Protein AF-A0A822GSL7-F1 (afdb_monomer_lite)

Sequence (68 aa):
MIITGHLDGDSRCRTGNNNGQLLMCISGCGGTGKSQLIRALTKYFLVTKRIQMMLKLAPTGIAAAEID

Radius of gyration: 12.69 Å; chains: 1; bounding box: 31×27×26 Å

Secondary structure (DSSP, 8-state):
-EEES--S--TTS--SSSS--B-------TTSSHHHHHHHHHHHHHHTT-GGGEEE--SSHHHHHHT-

pLDDT: mean 76.45, std 16.6, range [42.0, 95.31]

Foldsee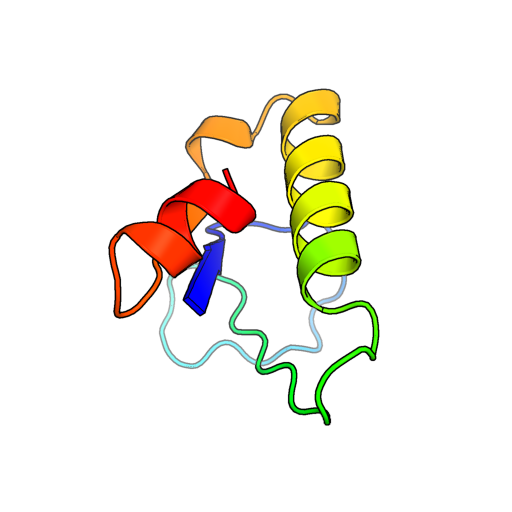k 3Di:
DKKFQADPDDPPQDDDDDRRIDDDDDDDDPPPCPLVVLVVVCVVCVVVVNNVRIDQDDPDPVVSVSND

Structure (mmCIF, N/CA/C/O backbone):
data_AF-A0A822GSL7-F1
#
_entry.id   AF-A0A822GSL7-F1
#
loop_
_atom_site.group_PDB
_atom_site.id
_atom_site.type_symbol
_atom_site.label_atom_id
_atom_site.labe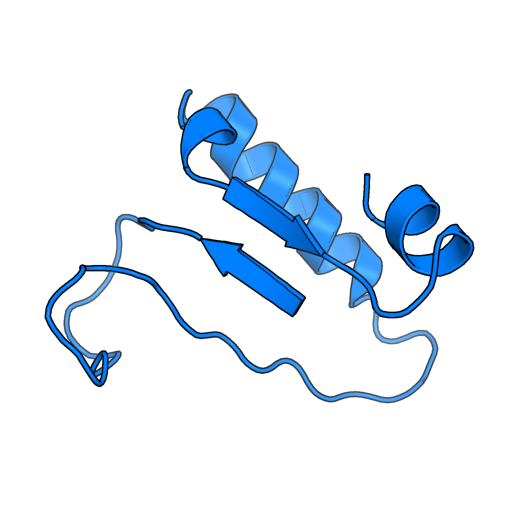l_alt_id
_atom_site.label_comp_id
_atom_site.label_asym_id
_atom_site.label_entity_id
_atom_site.label_seq_id
_atom_site.pdbx_PDB_ins_code
_atom_site.Cartn_x
_atom_site.Cartn_y
_atom_site.Cartn_z
_atom_site.occupancy
_atom_site.B_iso_or_equiv
_atom_site.auth_seq_id
_atom_site.auth_comp_id
_atom_site.auth_asym_id
_atom_site.auth_atom_id
_atom_site.pdbx_PDB_model_num
ATOM 1 N N . MET A 1 1 ? 1.413 -4.572 0.009 1.00 54.72 1 MET A N 1
ATOM 2 C CA . MET A 1 1 ? 0.303 -5.444 0.442 1.00 54.72 1 MET A CA 1
ATOM 3 C C . MET A 1 1 ? -0.664 -4.586 1.233 1.00 54.72 1 MET A C 1
ATOM 5 O O . MET A 1 1 ? -0.233 -3.938 2.176 1.00 54.72 1 MET A O 1
ATOM 9 N N . ILE A 1 2 ? -1.932 -4.527 0.827 1.00 57.44 2 ILE A N 1
ATOM 10 C CA . ILE A 1 2 ? -2.964 -3.834 1.609 1.00 57.44 2 ILE A CA 1
ATOM 11 C C . ILE A 1 2 ? -3.706 -4.880 2.413 1.00 57.44 2 ILE A C 1
ATOM 13 O O . ILE A 1 2 ? -4.174 -5.871 1.856 1.00 57.44 2 ILE A O 1
ATOM 17 N N . ILE A 1 3 ? -3.793 -4.647 3.713 1.00 57.66 3 ILE A N 1
ATOM 18 C CA . ILE A 1 3 ? -4.578 -5.452 4.635 1.00 57.66 3 ILE A CA 1
ATOM 19 C C . ILE A 1 3 ? -5.765 -4.585 5.050 1.00 57.66 3 ILE A C 1
ATOM 21 O O . ILE A 1 3 ? -5.579 -3.526 5.647 1.00 57.66 3 ILE A O 1
ATOM 25 N N . THR A 1 4 ? -6.980 -5.005 4.692 1.00 52.62 4 THR A N 1
ATOM 26 C CA . THR A 1 4 ? -8.209 -4.324 5.112 1.00 52.62 4 THR A CA 1
ATOM 27 C C . THR A 1 4 ? -9.116 -5.256 5.903 1.00 52.62 4 THR A C 1
ATOM 29 O O . THR A 1 4 ? -9.399 -6.376 5.473 1.00 52.62 4 THR A O 1
ATOM 32 N N . GLY A 1 5 ? -9.554 -4.792 7.074 1.00 50.72 5 GLY A N 1
ATOM 33 C CA . GLY A 1 5 ? -10.355 -5.577 8.008 1.00 50.72 5 GLY A CA 1
ATOM 34 C C . GLY A 1 5 ? -11.834 -5.709 7.648 1.00 50.72 5 GLY A C 1
ATOM 35 O O . GLY A 1 5 ? -12.495 -6.539 8.259 1.00 50.72 5 GLY A O 1
ATOM 36 N N . HIS A 1 6 ? -12.377 -4.913 6.711 1.00 52.88 6 HIS A N 1
ATOM 37 C CA . HIS A 1 6 ? -13.802 -4.989 6.356 1.00 52.88 6 HIS A CA 1
ATOM 38 C C . HIS A 1 6 ? -14.180 -4.145 5.117 1.00 52.88 6 HIS A C 1
ATOM 40 O O . HIS A 1 6 ? -13.998 -2.927 5.121 1.00 52.88 6 HIS A O 1
ATOM 46 N N . LEU A 1 7 ? -14.774 -4.761 4.088 1.00 54.78 7 LEU A N 1
ATOM 47 C CA . LEU A 1 7 ? -15.499 -4.087 3.000 1.00 54.78 7 LEU A CA 1
ATOM 48 C C . LEU A 1 7 ? -16.950 -4.590 3.015 1.00 54.78 7 LEU A C 1
ATOM 50 O O . LEU A 1 7 ? -17.165 -5.799 3.016 1.00 54.78 7 LEU A O 1
ATOM 54 N N . ASP A 1 8 ? -17.934 -3.688 3.029 1.00 55.75 8 ASP A N 1
ATOM 55 C CA . ASP A 1 8 ? -19.343 -4.072 2.860 1.00 55.75 8 ASP A CA 1
ATOM 56 C C . ASP A 1 8 ? -19.563 -4.539 1.412 1.00 55.75 8 ASP A C 1
ATOM 58 O O . ASP A 1 8 ? -19.639 -3.711 0.505 1.00 55.75 8 ASP A O 1
ATOM 62 N N . GLY A 1 9 ? -19.636 -5.856 1.180 1.00 47.06 9 GLY A N 1
ATOM 63 C CA . GLY A 1 9 ? -20.037 -6.403 -0.121 1.00 47.06 9 GLY A CA 1
ATOM 64 C C . GLY A 1 9 ? -19.632 -7.856 -0.417 1.00 47.06 9 GLY A C 1
ATOM 65 O O . GLY A 1 9 ? -18.466 -8.137 -0.661 1.00 47.06 9 GLY A O 1
ATOM 66 N N . ASP A 1 10 ? -20.659 -8.711 -0.512 1.00 42.00 10 ASP A N 1
ATOM 67 C CA . ASP A 1 10 ? -20.761 -10.051 -1.130 1.00 42.00 10 ASP A CA 1
ATOM 68 C C . ASP A 1 10 ? -20.001 -11.242 -0.492 1.00 42.00 10 ASP A C 1
ATOM 70 O O . ASP A 1 10 ? -18.777 -11.364 -0.489 1.00 42.00 10 ASP A O 1
ATOM 74 N N . SER A 1 11 ? -20.793 -12.208 -0.024 1.00 45.38 11 SER A N 1
ATOM 75 C CA . SER A 1 11 ? -20.463 -13.442 0.700 1.00 45.38 11 SER A CA 1
ATOM 76 C C . SER A 1 11 ? -19.786 -14.535 -0.149 1.00 45.38 11 SER A C 1
ATOM 78 O O . SER A 1 11 ? -19.802 -15.712 0.214 1.00 45.38 11 SER A O 1
ATOM 80 N N . ARG A 1 12 ? -19.159 -14.172 -1.277 1.00 47.81 12 ARG A N 1
ATOM 81 C CA . ARG A 1 12 ? -18.517 -15.119 -2.213 1.00 47.81 12 ARG A CA 1
ATOM 82 C C . ARG A 1 12 ? -16.988 -15.120 -2.185 1.00 47.81 12 ARG A C 1
ATOM 84 O O . ARG A 1 12 ? -16.375 -16.053 -2.703 1.00 47.81 12 ARG A O 1
ATOM 91 N N . CYS A 1 13 ? -16.360 -14.159 -1.517 1.00 49.72 13 CYS A N 1
ATOM 92 C CA . CYS A 1 13 ? -14.919 -14.169 -1.273 1.00 49.72 13 CYS A CA 1
ATOM 93 C C . CYS A 1 13 ? -14.634 -14.997 -0.010 1.00 49.72 13 CYS A C 1
ATOM 95 O O . CYS A 1 13 ? -14.615 -14.466 1.094 1.00 49.72 13 CYS A O 1
ATOM 97 N N . ARG A 1 14 ? -14.478 -16.322 -0.156 1.00 45.22 14 ARG A N 1
ATOM 98 C CA . ARG A 1 14 ? -14.139 -17.239 0.949 1.00 45.22 14 ARG A CA 1
ATOM 99 C C . ARG A 1 14 ? -12.814 -16.825 1.605 1.00 45.22 14 ARG A C 1
ATOM 101 O O . ARG A 1 14 ? -11.734 -17.168 1.131 1.00 45.22 14 ARG A O 1
ATOM 108 N N . THR A 1 15 ? -12.923 -16.106 2.717 1.00 51.62 15 THR A N 1
ATOM 109 C CA . THR A 1 15 ? -11.837 -15.793 3.644 1.00 51.62 15 THR A CA 1
ATOM 110 C C . THR A 1 15 ? -11.363 -17.083 4.306 1.00 51.62 15 THR A C 1
ATOM 112 O O . THR A 1 15 ? -12.064 -17.678 5.124 1.00 51.62 15 THR A O 1
ATOM 115 N N . GLY A 1 16 ? -10.160 -17.534 3.956 1.00 49.81 16 GLY A N 1
ATOM 116 C CA . GLY A 1 16 ? -9.421 -18.451 4.812 1.00 49.81 16 GLY A CA 1
ATOM 117 C C . GLY A 1 16 ? -9.095 -17.728 6.117 1.00 49.81 16 GLY A C 1
ATOM 118 O O . GLY A 1 16 ? -8.366 -16.741 6.090 1.00 49.81 16 GLY A O 1
ATOM 119 N N . ASN A 1 17 ? -9.632 -18.243 7.226 1.00 52.78 17 ASN A N 1
ATOM 120 C CA . ASN A 1 17 ? -9.401 -17.832 8.617 1.00 52.78 17 ASN A CA 1
ATOM 121 C C . ASN A 1 17 ? -10.297 -16.682 9.156 1.00 52.78 17 ASN A C 1
ATOM 123 O O . ASN A 1 17 ? -9.907 -15.521 9.155 1.00 52.78 17 ASN A O 1
ATOM 127 N N . ASN A 1 18 ? -11.514 -17.037 9.598 1.00 51.91 18 ASN A N 1
ATOM 128 C CA . ASN A 1 18 ? -12.381 -16.508 10.683 1.00 51.91 18 ASN A CA 1
ATOM 129 C C . ASN A 1 18 ? -12.447 -15.008 11.101 1.00 51.91 18 ASN A C 1
ATOM 131 O O . ASN A 1 18 ? -13.208 -14.713 12.017 1.00 51.91 18 ASN A O 1
ATOM 135 N N . ASN A 1 19 ? -11.775 -14.045 10.456 1.00 57.12 19 ASN A N 1
ATOM 136 C CA . ASN A 1 19 ? -11.656 -12.664 10.973 1.00 57.12 19 ASN A CA 1
ATOM 137 C C . ASN A 1 19 ? -12.211 -11.553 10.053 1.00 57.12 19 ASN A C 1
ATOM 139 O O . ASN A 1 19 ? -11.878 -10.388 10.242 1.00 57.12 19 ASN A O 1
ATOM 143 N N . GLY A 1 20 ? -13.030 -11.864 9.041 1.00 64.25 20 GLY A N 1
ATOM 144 C CA . GLY A 1 20 ? -13.697 -10.843 8.200 1.00 64.25 20 GLY A CA 1
ATOM 145 C C . GLY A 1 20 ? -12.776 -9.977 7.318 1.00 64.25 20 GLY A C 1
ATOM 146 O O . GLY A 1 20 ? -13.257 -9.105 6.597 1.00 64.25 20 GLY A O 1
ATOM 147 N N . GLN A 1 21 ? -11.466 -10.233 7.341 1.00 67.25 21 GLN A N 1
ATOM 148 C CA . GLN A 1 21 ? -10.461 -9.523 6.557 1.00 67.25 21 GLN A CA 1
ATOM 149 C C . GLN A 1 21 ? -10.546 -9.916 5.075 1.00 67.25 21 GLN A C 1
ATOM 151 O O . GLN A 1 21 ? -10.599 -11.102 4.735 1.00 67.25 21 GLN A O 1
ATOM 156 N N . LEU A 1 22 ? -10.510 -8.924 4.183 1.00 71.50 22 LEU A N 1
ATOM 157 C CA . LEU A 1 22 ? -10.505 -9.157 2.741 1.00 71.50 22 LEU A CA 1
ATOM 158 C C . LEU A 1 22 ? -9.064 -9.283 2.236 1.00 71.50 22 LEU A C 1
ATOM 160 O O . LEU A 1 22 ? -8.248 -8.374 2.408 1.00 71.50 22 LEU A O 1
ATOM 164 N N . LEU A 1 23 ? -8.756 -10.414 1.600 1.00 74.81 23 LEU A N 1
ATOM 165 C CA . LEU A 1 23 ? -7.468 -10.655 0.956 1.00 74.81 23 LEU A CA 1
ATOM 166 C C . LEU A 1 23 ? -7.617 -10.473 -0.556 1.00 74.81 23 LEU A C 1
ATOM 168 O O . LEU A 1 23 ? -8.314 -11.239 -1.215 1.00 74.81 23 LEU A O 1
ATOM 172 N N . MET A 1 24 ? -6.947 -9.460 -1.103 1.00 79.19 24 MET A N 1
ATOM 173 C CA . MET A 1 24 ? -6.956 -9.155 -2.532 1.00 79.19 24 MET A CA 1
ATOM 174 C C . MET A 1 24 ? -5.526 -9.186 -3.074 1.00 79.19 24 MET A C 1
ATOM 176 O O . MET A 1 24 ? -4.660 -8.450 -2.601 1.00 79.19 24 MET A O 1
ATOM 180 N N . CYS A 1 25 ? -5.278 -10.021 -4.084 1.00 82.75 25 CYS A N 1
ATOM 181 C CA . CYS A 1 25 ? -4.021 -10.031 -4.828 1.00 82.75 25 CYS A CA 1
ATOM 182 C C . CYS A 1 25 ? -4.240 -9.359 -6.187 1.00 82.75 25 CYS A C 1
ATOM 184 O O . CYS A 1 25 ? -5.029 -9.844 -6.995 1.00 82.75 25 CYS A O 1
ATOM 186 N N . ILE A 1 26 ? -3.558 -8.236 -6.431 1.00 80.94 26 ILE A N 1
ATOM 187 C CA . ILE A 1 26 ? -3.611 -7.507 -7.704 1.00 80.94 26 ILE A CA 1
ATOM 188 C C . ILE A 1 26 ? -2.252 -7.654 -8.385 1.00 80.94 26 ILE A C 1
ATOM 190 O O . ILE A 1 26 ? -1.285 -6.983 -8.017 1.00 80.94 26 ILE A O 1
ATOM 194 N N . SER A 1 27 ? -2.176 -8.533 -9.380 1.00 82.62 27 SER A N 1
ATOM 195 C CA . SER A 1 27 ? -1.016 -8.655 -10.262 1.00 82.62 27 SER A CA 1
ATOM 196 C C . SER A 1 27 ? -1.142 -7.708 -11.462 1.00 82.62 27 SER A C 1
ATOM 198 O O . SER A 1 27 ? -2.234 -7.299 -11.850 1.00 82.62 27 SER A O 1
ATOM 200 N N . GLY A 1 28 ? -0.012 -7.307 -12.046 1.00 82.56 28 GLY A N 1
ATOM 201 C CA . GLY A 1 28 ? 0.007 -6.510 -13.276 1.00 82.56 28 GLY A CA 1
ATOM 202 C C . GLY A 1 28 ? 1.339 -5.805 -13.515 1.00 82.56 28 GLY A C 1
ATOM 203 O O . GLY A 1 28 ? 2.065 -5.504 -12.565 1.00 82.56 28 GLY A O 1
ATOM 204 N N . CYS A 1 29 ? 1.638 -5.491 -14.775 1.00 84.62 29 CYS A N 1
ATOM 205 C CA . CYS A 1 29 ? 2.867 -4.811 -15.202 1.00 84.62 29 CYS A CA 1
ATOM 206 C C . CYS A 1 29 ? 2.993 -3.375 -14.656 1.00 84.62 29 CYS A C 1
ATOM 208 O O . CYS A 1 29 ? 2.033 -2.792 -14.149 1.00 84.62 29 CYS A O 1
ATOM 210 N N . GLY A 1 30 ? 4.186 -2.778 -14.734 1.00 86.88 30 GLY A N 1
ATOM 211 C CA . GLY A 1 30 ? 4.373 -1.357 -14.410 1.00 86.88 30 GLY A CA 1
ATOM 212 C C . GLY A 1 30 ? 3.395 -0.463 -15.190 1.00 86.88 30 GLY A C 1
ATOM 213 O O . GLY A 1 30 ? 3.063 -0.765 -16.330 1.00 86.88 30 GLY A O 1
ATOM 214 N N . GLY A 1 31 ? 2.882 0.599 -14.562 1.00 85.19 31 GLY A N 1
ATOM 215 C CA . GLY A 1 31 ? 1.967 1.547 -15.218 1.00 85.19 31 GLY A CA 1
ATOM 216 C C . GLY A 1 31 ? 0.484 1.147 -15.273 1.00 85.19 31 GLY A C 1
ATOM 217 O O . GLY A 1 31 ? -0.336 1.965 -15.665 1.00 85.19 31 GLY A O 1
ATOM 218 N N . THR A 1 32 ? 0.085 -0.042 -14.806 1.00 85.69 32 THR A N 1
ATOM 219 C CA . THR A 1 32 ? -1.328 -0.497 -14.843 1.00 85.69 32 THR A CA 1
ATOM 220 C C . THR A 1 32 ? -2.240 0.118 -13.767 1.00 85.69 32 THR A C 1
ATOM 222 O O . THR A 1 32 ? -3.233 -0.487 -13.372 1.00 85.69 32 THR A O 1
ATOM 225 N N . GLY A 1 33 ? -1.886 1.278 -13.208 1.00 87.50 33 GLY A N 1
ATOM 226 C CA . GLY A 1 33 ? -2.749 1.994 -12.259 1.00 87.50 33 GLY A CA 1
ATOM 227 C C . GLY A 1 33 ? -2.931 1.338 -10.883 1.00 87.50 33 GLY A C 1
ATOM 228 O O . GLY A 1 33 ? -3.787 1.771 -10.119 1.00 87.50 33 GLY A O 1
ATOM 229 N N . LYS A 1 34 ? -2.123 0.336 -10.504 1.00 89.56 34 LYS A N 1
ATOM 230 C CA . LYS A 1 34 ? -2.218 -0.308 -9.175 1.00 89.56 34 LYS A CA 1
ATOM 231 C C . LYS A 1 34 ? -2.166 0.712 -8.033 1.00 89.56 34 LYS A C 1
ATOM 233 O O . LYS A 1 34 ? -3.013 0.667 -7.154 1.00 89.56 34 LYS A O 1
ATOM 238 N N . SER A 1 35 ? -1.250 1.680 -8.080 1.00 88.00 35 SER A N 1
ATOM 239 C CA . SER A 1 35 ? -1.177 2.748 -7.070 1.00 88.00 35 SER A CA 1
ATOM 240 C C . SER A 1 35 ? -2.433 3.631 -7.047 1.00 88.00 35 SER A C 1
ATOM 242 O O . SER A 1 35 ? -2.867 4.049 -5.979 1.00 88.00 35 SER A O 1
ATOM 244 N N . GLN A 1 36 ? -3.076 3.873 -8.195 1.00 90.50 36 GLN A N 1
ATOM 245 C CA . GLN A 1 36 ? -4.346 4.613 -8.255 1.00 90.50 36 GLN A CA 1
ATOM 246 C C . GLN A 1 36 ? -5.498 3.817 -7.636 1.00 90.50 36 GLN A C 1
ATOM 248 O O . GLN A 1 36 ? -6.309 4.392 -6.916 1.00 90.50 36 GLN A O 1
ATOM 253 N N . LEU A 1 37 ? -5.542 2.498 -7.849 1.00 89.62 37 LEU A N 1
ATOM 254 C CA . LEU A 1 37 ? -6.505 1.617 -7.186 1.00 89.62 37 LEU A CA 1
ATOM 255 C C . LEU A 1 37 ? -6.338 1.657 -5.661 1.00 89.62 37 LEU A C 1
ATOM 257 O O . LEU A 1 37 ? -7.326 1.763 -4.938 1.00 89.62 37 LEU A O 1
ATOM 261 N N . ILE A 1 38 ? -5.095 1.651 -5.174 1.00 89.88 38 ILE A N 1
ATOM 262 C CA . ILE A 1 38 ? -4.802 1.819 -3.745 1.00 89.88 38 ILE A CA 1
ATOM 263 C C . ILE A 1 38 ? -5.339 3.163 -3.235 1.00 89.88 38 ILE A C 1
ATOM 265 O O . ILE A 1 38 ? -6.070 3.184 -2.249 1.00 89.88 38 ILE A O 1
ATOM 269 N N . ARG A 1 39 ? -5.074 4.273 -3.938 1.00 90.94 39 ARG A N 1
ATOM 270 C CA . ARG A 1 39 ? -5.595 5.606 -3.571 1.00 90.94 39 ARG A CA 1
ATOM 271 C C . ARG A 1 39 ? -7.125 5.662 -3.564 1.00 90.94 39 ARG A C 1
ATOM 273 O O . ARG A 1 39 ? -7.714 6.280 -2.679 1.00 90.94 39 ARG A O 1
ATOM 280 N N . ALA A 1 40 ? -7.780 5.003 -4.519 1.00 90.94 40 ALA A N 1
ATOM 281 C CA . ALA A 1 40 ? -9.237 4.915 -4.575 1.00 90.94 40 ALA A CA 1
ATOM 282 C C . ALA A 1 40 ? -9.810 4.129 -3.385 1.00 90.94 40 ALA A C 1
ATOM 284 O O . ALA A 1 40 ? -10.777 4.579 -2.768 1.00 90.94 40 ALA A O 1
ATOM 285 N N . LEU A 1 41 ? -9.180 3.008 -3.0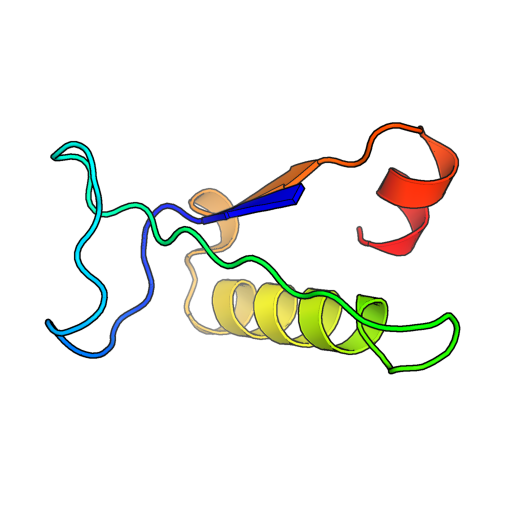14 1.00 89.88 41 LEU A N 1
ATOM 286 C CA . LEU A 1 41 ? -9.525 2.260 -1.804 1.00 89.88 41 LEU A CA 1
ATOM 287 C C . LEU A 1 41 ? -9.342 3.133 -0.560 1.00 89.88 41 LEU A C 1
ATOM 289 O O . LEU A 1 41 ? -10.270 3.248 0.234 1.00 89.88 41 LEU A O 1
ATOM 293 N N . THR A 1 42 ? -8.207 3.816 -0.407 1.00 90.31 42 THR A N 1
ATOM 294 C CA . THR A 1 42 ? -7.978 4.734 0.721 1.00 90.31 42 THR A CA 1
ATOM 295 C C . THR A 1 42 ? -9.085 5.787 0.814 1.00 90.31 42 THR A C 1
ATOM 297 O O . THR A 1 42 ? -9.661 5.995 1.884 1.00 90.31 42 THR A O 1
ATOM 300 N N . LYS A 1 43 ? -9.467 6.395 -0.318 1.00 92.69 43 LYS A N 1
ATOM 301 C CA . LYS A 1 43 ? -10.568 7.368 -0.380 1.00 92.69 43 LYS A CA 1
ATOM 302 C C . LYS A 1 43 ? -11.910 6.756 0.030 1.00 92.69 43 LYS A C 1
ATOM 304 O O . LYS A 1 43 ? -12.671 7.404 0.742 1.00 92.69 43 LYS A O 1
ATOM 309 N N . TYR A 1 44 ? -12.195 5.518 -0.367 1.00 91.06 44 TYR A N 1
ATOM 310 C CA . TYR A 1 44 ? -13.400 4.803 0.056 1.00 91.06 44 TYR A CA 1
ATOM 311 C C . TYR A 1 44 ? -13.450 4.616 1.581 1.00 91.06 44 TYR A C 1
ATOM 313 O O . TYR A 1 44 ? -14.457 4.944 2.209 1.00 91.06 44 TYR A O 1
ATOM 321 N N . PHE A 1 45 ? -12.359 4.161 2.202 1.00 89.56 45 PHE A N 1
ATOM 322 C CA . PHE A 1 45 ? -12.289 3.989 3.660 1.00 89.56 45 PHE A CA 1
ATOM 323 C C . PHE A 1 45 ? -12.376 5.317 4.417 1.00 89.56 45 PHE A C 1
ATOM 325 O O . PHE A 1 45 ? -12.958 5.375 5.502 1.00 89.56 45 PHE A O 1
ATOM 332 N N . LEU A 1 46 ? -11.857 6.396 3.832 1.00 92.62 46 LEU A N 1
ATOM 333 C CA . LEU A 1 46 ? -11.996 7.740 4.380 1.00 92.62 46 LEU A CA 1
ATOM 334 C C . LEU A 1 46 ? -13.457 8.218 4.343 1.00 92.62 46 LEU A C 1
ATOM 336 O O . LEU A 1 46 ? -13.997 8.619 5.372 1.00 92.62 46 LEU A O 1
ATOM 340 N N . VAL A 1 47 ? -14.120 8.125 3.184 1.00 95.31 47 VAL A N 1
ATOM 341 C CA . VAL A 1 47 ? -15.518 8.566 2.999 1.00 95.31 47 VAL A CA 1
ATOM 342 C C . VAL A 1 47 ? -16.488 7.736 3.844 1.00 95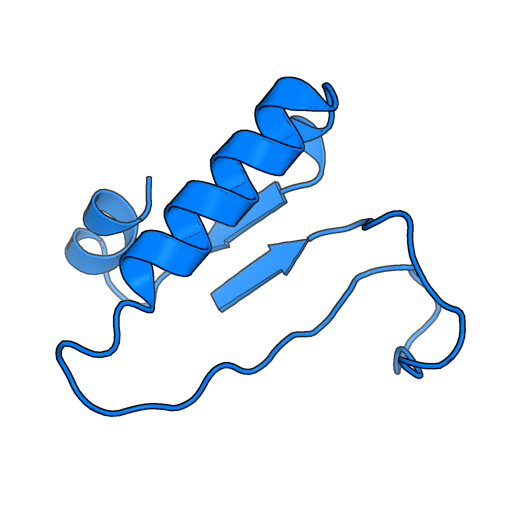.31 47 VAL A C 1
ATOM 344 O O . VAL A 1 47 ? -17.454 8.273 4.381 1.00 95.31 47 VAL A O 1
ATOM 347 N N . THR A 1 48 ? -16.208 6.444 4.029 1.00 92.25 48 THR A N 1
ATOM 348 C CA . THR A 1 48 ? -17.014 5.549 4.877 1.00 92.25 48 THR A CA 1
ATOM 349 C C . THR A 1 48 ? -16.693 5.656 6.374 1.00 92.25 48 THR A C 1
ATOM 351 O O . THR A 1 48 ? -17.326 4.966 7.170 1.00 92.25 48 THR A O 1
ATOM 354 N N . LYS A 1 49 ? -15.752 6.525 6.785 1.00 91.50 49 LYS A N 1
ATOM 355 C CA . LYS A 1 49 ? -15.282 6.690 8.180 1.00 91.50 49 LYS A CA 1
ATOM 356 C C . LYS A 1 49 ? -14.734 5.396 8.807 1.00 91.50 49 LYS A C 1
ATOM 358 O O . LYS A 1 49 ? -14.914 5.131 9.997 1.00 91.50 49 LYS A O 1
ATOM 363 N N . ARG A 1 50 ? -14.061 4.576 7.998 1.00 86.81 50 ARG A N 1
ATOM 364 C CA . ARG A 1 50 ? -13.479 3.279 8.385 1.00 86.81 50 ARG A CA 1
ATOM 365 C C . ARG A 1 50 ? -11.965 3.219 8.210 1.00 86.81 50 ARG A C 1
ATOM 367 O O . ARG A 1 50 ? -11.403 2.131 8.201 1.00 86.81 50 ARG A O 1
ATOM 374 N N . ILE A 1 51 ? -11.291 4.359 8.069 1.00 88.19 51 ILE A N 1
ATOM 375 C CA . ILE A 1 51 ? -9.845 4.420 7.803 1.00 88.19 51 ILE A CA 1
ATOM 376 C C . ILE A 1 51 ? -9.003 3.664 8.844 1.00 88.19 51 ILE A C 1
ATOM 378 O O . ILE A 1 51 ? -8.012 3.039 8.489 1.00 88.19 51 ILE A O 1
ATOM 382 N N . GLN A 1 52 ? -9.460 3.615 10.097 1.00 87.75 52 GLN A N 1
ATOM 383 C CA . GLN A 1 52 ? -8.866 2.838 11.189 1.00 87.75 52 GLN A CA 1
ATOM 384 C C . GLN A 1 52 ? -8.814 1.318 10.935 1.00 87.75 52 GLN A C 1
ATOM 386 O O . GLN A 1 52 ? -8.067 0.613 11.602 1.00 87.75 52 GLN A O 1
ATOM 391 N N . MET A 1 53 ? -9.591 0.809 9.974 1.00 84.62 53 MET A N 1
ATOM 392 C CA . MET A 1 53 ? -9.624 -0.604 9.575 1.00 84.62 53 MET A CA 1
ATOM 393 C C . MET A 1 53 ? -8.656 -0.926 8.421 1.00 84.62 53 MET A C 1
ATOM 395 O O . MET A 1 53 ? -8.622 -2.069 7.955 1.00 84.62 53 MET A O 1
ATOM 399 N N . MET A 1 54 ? -7.911 0.065 7.916 1.00 83.38 54 MET A N 1
ATOM 400 C CA . MET A 1 54 ? -6.994 -0.075 6.784 1.00 83.38 54 MET A CA 1
ATOM 401 C C . MET A 1 54 ? -5.537 0.027 7.242 1.00 83.38 54 MET A C 1
ATOM 403 O O . MET A 1 54 ? -5.126 1.026 7.825 1.00 83.38 54 MET A O 1
ATOM 407 N N . LEU A 1 55 ? -4.733 -0.977 6.887 1.00 85.81 55 LEU A N 1
ATOM 408 C CA . LEU A 1 55 ? -3.284 -0.967 7.064 1.00 85.81 55 LEU A CA 1
ATOM 409 C C . LEU A 1 55 ? -2.591 -1.062 5.696 1.00 85.81 55 LEU A C 1
ATOM 411 O O . LEU A 1 55 ? -2.793 -2.018 4.937 1.00 85.81 55 LEU A O 1
ATOM 415 N N . LYS A 1 56 ? -1.757 -0.065 5.381 1.00 86.62 56 LYS A N 1
ATOM 416 C CA . LYS A 1 56 ? -0.985 0.014 4.132 1.00 86.62 56 LYS A CA 1
ATOM 417 C C . LYS A 1 56 ? 0.458 -0.389 4.416 1.00 86.62 56 LYS A C 1
ATOM 419 O O . LYS A 1 56 ? 1.113 0.224 5.250 1.00 86.62 56 LYS A O 1
ATOM 424 N N . LEU A 1 57 ? 0.949 -1.418 3.727 1.00 86.94 57 LEU A N 1
ATOM 425 C CA . LEU A 1 57 ? 2.320 -1.906 3.875 1.00 86.94 57 LEU A CA 1
ATOM 426 C C . LEU A 1 57 ? 2.983 -2.053 2.507 1.00 86.94 57 LEU A C 1
ATOM 428 O O . LEU A 1 57 ? 2.367 -2.525 1.543 1.00 86.94 57 LEU A O 1
ATOM 432 N N . ALA A 1 58 ? 4.270 -1.733 2.436 1.00 88.00 58 ALA A N 1
ATOM 433 C CA . ALA A 1 58 ? 5.101 -1.988 1.269 1.00 88.00 58 ALA A CA 1
ATOM 434 C C . ALA A 1 58 ? 6.474 -2.542 1.691 1.00 88.00 58 ALA A C 1
ATOM 436 O O . ALA A 1 58 ? 6.919 -2.251 2.799 1.00 88.00 58 ALA A O 1
ATOM 437 N N . PRO A 1 59 ? 7.159 -3.321 0.830 1.00 87.69 59 PRO A N 1
ATOM 438 C CA . PRO A 1 59 ? 8.467 -3.896 1.164 1.00 87.69 59 PRO A CA 1
ATOM 439 C C . PRO A 1 59 ? 9.586 -2.863 1.364 1.00 87.69 59 PRO A C 1
ATOM 441 O O . PRO A 1 59 ? 10.599 -3.177 1.979 1.00 87.69 59 PRO A O 1
ATOM 444 N N . THR A 1 60 ? 9.432 -1.647 0.829 1.00 92.31 60 THR A N 1
ATOM 445 C CA . THR A 1 60 ? 10.413 -0.558 0.939 1.00 92.31 60 THR A CA 1
ATOM 446 C C . THR A 1 60 ? 9.739 0.740 1.376 1.00 92.31 60 THR A C 1
ATOM 448 O O . THR A 1 60 ? 8.564 0.967 1.079 1.00 92.31 60 THR A O 1
ATOM 451 N N . GLY A 1 61 ? 10.496 1.622 2.040 1.00 90.88 61 GLY A N 1
ATOM 452 C CA . GLY A 1 61 ? 9.987 2.920 2.501 1.00 90.88 61 GLY A CA 1
ATOM 453 C C . GLY A 1 61 ? 9.502 3.820 1.361 1.00 90.88 61 GLY A C 1
ATOM 454 O O . GLY A 1 61 ? 8.455 4.445 1.478 1.00 90.88 61 GLY A O 1
ATOM 455 N N . ILE A 1 62 ? 10.196 3.812 0.217 1.00 90.44 62 ILE A N 1
ATOM 456 C CA . ILE A 1 62 ? 9.787 4.579 -0.972 1.00 90.44 62 ILE A CA 1
ATOM 457 C C . ILE A 1 62 ? 8.439 4.091 -1.513 1.00 90.44 62 ILE A C 1
ATO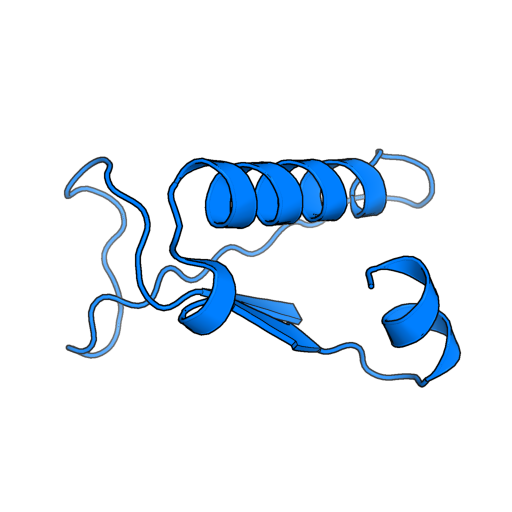M 459 O O . ILE A 1 62 ? 7.558 4.894 -1.802 1.00 90.44 62 ILE A O 1
ATOM 463 N N . ALA A 1 63 ? 8.244 2.773 -1.607 1.00 85.75 63 ALA A N 1
ATOM 464 C CA . ALA A 1 63 ? 6.974 2.222 -2.063 1.00 85.75 63 ALA A CA 1
ATOM 465 C C . ALA A 1 63 ? 5.837 2.472 -1.061 1.00 85.75 63 ALA A C 1
ATOM 467 O O . ALA A 1 63 ? 4.691 2.584 -1.483 1.00 85.75 63 ALA A O 1
ATOM 468 N N . ALA A 1 64 ? 6.141 2.5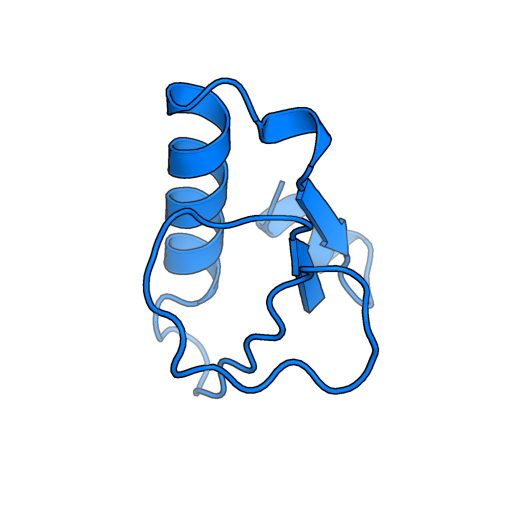62 0.240 1.00 88.00 64 ALA A N 1
ATOM 469 C CA . ALA A 1 64 ? 5.165 2.919 1.266 1.00 88.00 64 ALA A CA 1
ATOM 470 C C . ALA A 1 64 ? 4.727 4.385 1.136 1.00 88.00 64 ALA A C 1
ATOM 472 O O . ALA A 1 64 ? 3.533 4.653 1.177 1.00 88.00 64 ALA A O 1
ATOM 473 N N . ALA A 1 65 ? 5.671 5.302 0.899 1.00 88.19 65 ALA A N 1
ATOM 474 C CA . ALA A 1 65 ? 5.380 6.721 0.691 1.00 88.19 65 ALA A CA 1
ATOM 475 C C . ALA A 1 65 ? 4.521 6.982 -0.563 1.00 88.19 65 ALA A C 1
ATOM 477 O O . ALA A 1 65 ? 3.672 7.862 -0.556 1.00 88.19 65 ALA A O 1
ATOM 478 N N . GLU A 1 66 ? 4.697 6.200 -1.634 1.00 86.75 66 GLU A N 1
ATOM 479 C CA . GLU A 1 66 ? 3.921 6.354 -2.879 1.00 86.75 66 GLU A CA 1
ATOM 480 C C . GLU A 1 66 ? 2.428 6.000 -2.723 1.00 86.75 66 GLU A C 1
ATOM 482 O O . GLU A 1 66 ? 1.570 6.481 -3.480 1.00 86.75 66 GLU A O 1
ATOM 487 N N . ILE A 1 67 ? 2.127 5.110 -1.773 1.00 84.12 67 ILE A N 1
ATOM 488 C CA . ILE A 1 67 ? 0.782 4.588 -1.514 1.00 84.12 67 ILE A CA 1
ATOM 489 C C . ILE A 1 67 ? 0.148 5.169 -0.249 1.00 84.12 67 ILE A C 1
ATOM 491 O O . ILE A 1 67 ? -0.930 4.703 0.132 1.00 84.12 67 ILE A O 1
ATOM 495 N N . ASP A 1 68 ? 0.806 6.131 0.404 1.00 79.25 68 ASP A N 1
ATOM 496 C CA . ASP A 1 68 ? 0.242 6.824 1.559 1.00 79.25 68 ASP A CA 1
ATOM 497 C C . ASP A 1 68 ? -0.923 7.751 1.158 1.00 79.25 68 ASP A C 1
ATOM 499 O O . ASP A 1 68 ? -0.860 8.406 0.095 1.00 79.25 68 ASP A O 1
#